Protein AF-A0A516G9C4-F1 (afdb_monomer)

Foldseek 3Di:
DQFWDFDDAPLDDDDPPPDDDPPPDDDDVVSPDGPPPDDRTHRVPDDPQQQFDPCLLVLLVVLLVVQLVVQLVVCVVVVDPPSVVSSVLSNVLSVVLSVVRSVCSRNDSDHDDSVVSNVSSVVSSVVVVVVVVVVVD

Structure (mmCIF, N/CA/C/O backbone):
data_AF-A0A516G9C4-F1
#
_entry.id   AF-A0A516G9C4-F1
#
loop_
_atom_site.group_PDB
_atom_site.id
_atom_site.type_symbol
_atom_site.label_atom_id
_atom_site.label_alt_id
_atom_site.label_comp_id
_atom_site.label_asym_id
_atom_site.label_entity_id
_atom_site.label_seq_id
_atom_site.pdbx_PDB_ins_code
_atom_site.Cartn_x
_atom_site.Cartn_y
_atom_site.Cartn_z
_atom_site.occupancy
_atom_site.B_iso_or_equiv
_atom_site.auth_seq_id
_atom_site.auth_comp_id
_atom_site.auth_asym_id
_atom_site.auth_atom_id
_atom_site.pdbx_PDB_model_num
ATOM 1 N N . MET A 1 1 ? -22.163 15.384 9.141 1.00 47.38 1 MET A N 1
ATOM 2 C CA . MET A 1 1 ? -21.281 14.748 10.141 1.00 47.38 1 MET A CA 1
ATOM 3 C C . MET A 1 1 ? -22.045 13.525 10.606 1.00 47.38 1 MET A C 1
ATOM 5 O O . MET A 1 1 ? -23.221 13.688 10.876 1.00 47.38 1 MET A O 1
ATOM 9 N N . ALA A 1 2 ? -21.482 12.320 10.508 1.00 56.44 2 ALA A N 1
ATOM 10 C CA . ALA A 1 2 ? -22.199 11.125 10.954 1.00 56.44 2 ALA A CA 1
ATOM 11 C C . ALA A 1 2 ? -22.230 11.135 12.483 1.00 56.44 2 ALA A C 1
ATOM 13 O O . ALA A 1 2 ? -21.170 11.292 13.097 1.00 56.44 2 ALA A O 1
ATOM 14 N N . ASP A 1 3 ? -23.418 11.015 13.064 1.00 66.19 3 ASP A N 1
ATOM 15 C CA . ASP A 1 3 ? -23.561 10.932 14.511 1.00 66.19 3 ASP A CA 1
ATOM 16 C C . ASP A 1 3 ? -22.989 9.588 15.000 1.00 66.19 3 ASP A C 1
ATOM 18 O O . ASP A 1 3 ? -23.098 8.576 14.296 1.00 66.19 3 ASP A O 1
ATOM 22 N N . PRO A 1 4 ? -22.291 9.566 16.148 1.00 65.62 4 PRO A N 1
ATOM 23 C CA . PRO A 1 4 ? -21.748 8.335 16.709 1.00 65.62 4 PRO A CA 1
ATOM 24 C 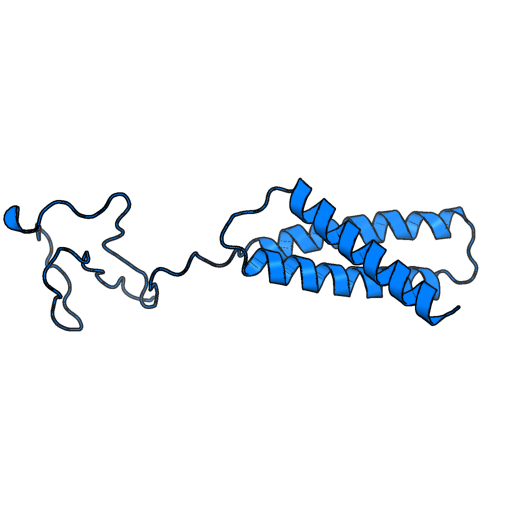C . PRO A 1 4 ? -22.887 7.384 17.105 1.00 65.62 4 PRO A C 1
ATOM 26 O O . PRO A 1 4 ? -23.811 7.770 17.816 1.00 65.62 4 PRO A O 1
ATOM 29 N N . GLU A 1 5 ? -22.800 6.135 16.658 1.00 73.06 5 GLU A N 1
ATOM 30 C CA . GLU A 1 5 ? -23.747 5.063 16.955 1.00 73.06 5 GLU A CA 1
ATOM 31 C C . GLU A 1 5 ? -23.267 4.267 18.174 1.00 73.06 5 GLU A C 1
ATOM 33 O O . GLU A 1 5 ? -22.084 3.913 18.284 1.00 73.06 5 GLU A O 1
ATOM 38 N N . TYR A 1 6 ? -24.186 4.002 19.102 1.00 76.00 6 TYR A N 1
ATOM 39 C CA . TYR A 1 6 ? -23.899 3.238 20.308 1.00 76.00 6 TYR A CA 1
ATOM 40 C C . TYR A 1 6 ? -23.762 1.742 19.987 1.00 76.00 6 TYR A C 1
ATOM 42 O O . TYR A 1 6 ? -24.678 1.126 19.448 1.00 76.00 6 TYR A O 1
ATOM 50 N N . ASN A 1 7 ? -22.620 1.150 20.338 1.00 70.88 7 ASN A N 1
ATOM 51 C CA . ASN A 1 7 ? -22.308 -0.258 20.101 1.00 70.88 7 ASN A CA 1
ATOM 52 C C . ASN A 1 7 ? -22.331 -1.048 21.421 1.00 70.88 7 ASN A C 1
ATOM 54 O O . ASN A 1 7 ? -21.386 -0.986 22.220 1.00 70.88 7 ASN A O 1
ATOM 58 N N . SER A 1 8 ? -23.408 -1.803 21.646 1.00 75.31 8 SER A N 1
ATOM 59 C CA . SER A 1 8 ? -23.575 -2.630 22.845 1.00 75.31 8 SER A CA 1
ATOM 60 C C . SER A 1 8 ? -22.638 -3.842 22.866 1.00 75.31 8 SER A C 1
ATOM 62 O O . SER A 1 8 ? -22.586 -4.585 21.883 1.00 75.31 8 SER A O 1
ATOM 64 N N . PRO A 1 9 ? -21.948 -4.108 23.992 1.00 75.38 9 PRO A N 1
ATOM 65 C CA . PRO A 1 9 ? -21.191 -5.338 24.196 1.00 75.38 9 PRO A CA 1
ATOM 66 C C . PRO A 1 9 ? -22.035 -6.602 23.969 1.00 75.38 9 PRO A C 1
ATOM 68 O O . PRO A 1 9 ? -23.217 -6.602 24.309 1.00 75.38 9 PRO A O 1
ATOM 71 N N . PRO A 1 10 ? -21.438 -7.724 23.519 1.00 72.25 10 PRO A N 1
ATOM 72 C CA . PRO A 1 10 ? -22.166 -8.980 23.304 1.00 72.25 10 PRO A CA 1
ATOM 73 C C . PRO A 1 10 ? -22.782 -9.550 24.589 1.00 72.25 10 PRO A C 1
ATOM 75 O O . PRO A 1 10 ? -23.726 -10.329 24.539 1.00 72.25 10 PRO A O 1
ATOM 78 N N . ASN A 1 11 ? -22.216 -9.175 25.739 1.00 73.25 11 ASN A N 1
ATOM 79 C CA . ASN A 1 11 ? -22.626 -9.633 27.065 1.00 73.25 11 ASN A CA 1
ATOM 80 C C . ASN A 1 11 ? -23.801 -8.813 27.627 1.00 73.25 11 ASN A C 1
ATOM 82 O O . ASN A 1 11 ? -24.313 -9.131 28.697 1.00 73.25 11 ASN A O 1
ATOM 86 N N . TRP A 1 12 ? -24.173 -7.719 26.958 1.00 82.56 12 TRP A N 1
ATOM 87 C CA . TRP A 1 12 ? -25.182 -6.766 27.410 1.00 82.56 12 TRP A CA 1
ATOM 88 C C . TR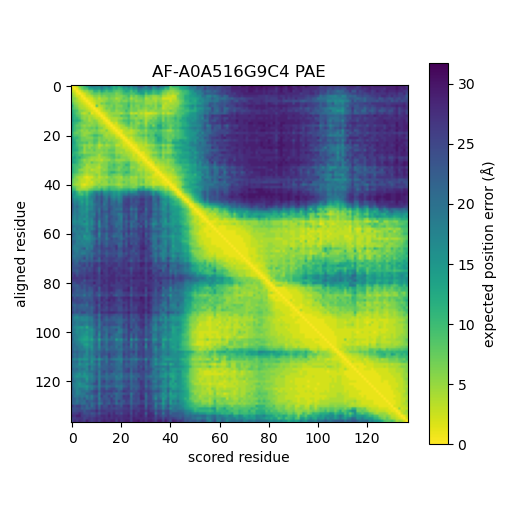P A 1 12 ? -26.468 -6.937 26.593 1.00 82.56 12 TRP A C 1
ATOM 90 O O . TRP A 1 12 ? -26.424 -7.429 25.463 1.00 82.56 12 TRP A O 1
ATOM 100 N N . PRO A 1 13 ? -27.632 -6.546 27.135 1.00 76.44 13 PRO A N 1
ATOM 101 C CA . PRO A 1 13 ? -28.874 -6.575 26.373 1.00 76.44 13 PRO A CA 1
ATOM 102 C C . PRO A 1 13 ? -28.786 -5.674 25.130 1.00 76.44 13 PRO A C 1
ATOM 104 O O . PRO A 1 13 ? -28.266 -4.558 25.189 1.00 76.44 13 PRO A O 1
ATOM 107 N N . VAL A 1 14 ? -29.312 -6.163 24.002 1.00 69.56 14 VAL A N 1
ATOM 108 C CA . VAL A 1 14 ? -29.367 -5.409 22.741 1.00 69.56 14 VAL A CA 1
ATOM 109 C C . VAL A 1 14 ? -30.4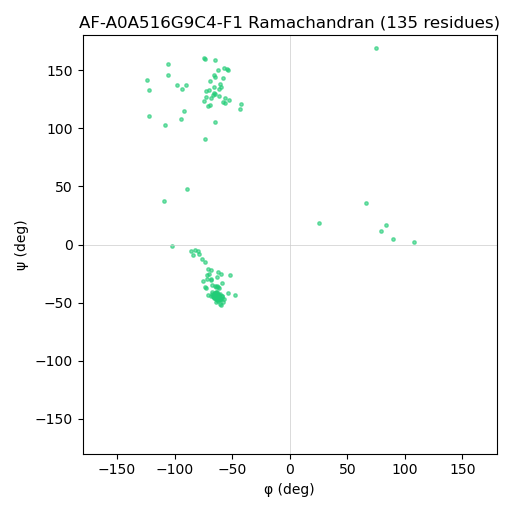09 -4.292 22.882 1.00 69.56 14 VAL A C 1
ATOM 111 O O . VAL A 1 14 ? -31.577 -4.593 23.143 1.00 69.56 14 VAL A O 1
ATOM 114 N N . PRO A 1 15 ? -30.020 -3.014 22.750 1.00 71.88 15 PRO A N 1
ATOM 115 C CA . PRO A 1 15 ? -30.945 -1.903 22.852 1.00 71.88 15 PRO A CA 1
ATOM 116 C C . PRO A 1 15 ? -31.821 -1.816 21.589 1.00 71.88 15 PRO A C 1
ATOM 118 O O . PRO A 1 15 ? -31.456 -2.356 20.542 1.00 71.88 15 PRO A O 1
ATOM 121 N N . PRO A 1 16 ? -32.981 -1.142 21.663 1.00 73.88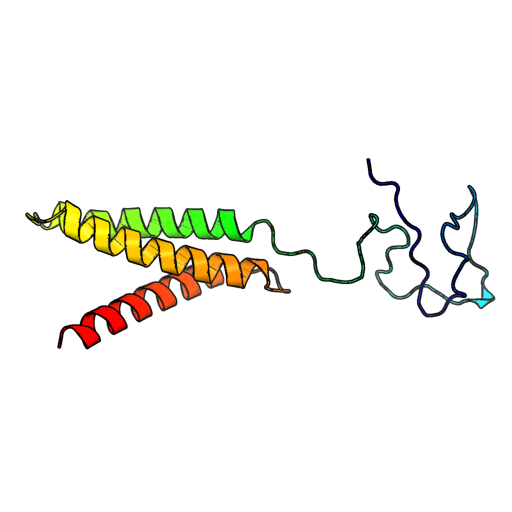 16 PRO A N 1
ATOM 122 C CA . PRO A 1 16 ? -33.810 -0.874 20.491 1.00 73.88 16 PRO A CA 1
ATOM 123 C C . PRO A 1 16 ? -33.042 -0.113 19.398 1.00 73.88 16 PRO A C 1
ATOM 125 O O . PRO A 1 16 ? -32.138 0.669 19.698 1.00 73.88 16 PRO A O 1
ATOM 128 N N . GLU A 1 17 ? -33.433 -0.304 18.136 1.00 68.94 17 GLU A N 1
ATOM 129 C CA . GLU A 1 17 ? -32.841 0.405 16.995 1.00 68.94 17 GLU A CA 1
ATOM 130 C C . GLU A 1 17 ? -32.951 1.930 17.185 1.00 68.94 17 GLU A C 1
ATOM 132 O O . GLU A 1 17 ? -34.032 2.456 17.456 1.00 68.94 17 GLU A O 1
ATOM 137 N N . GLY A 1 18 ? -31.821 2.640 17.086 1.00 68.19 18 GLY A N 1
ATOM 138 C CA . GLY A 1 18 ? -31.751 4.093 17.285 1.00 68.19 18 GLY A CA 1
ATOM 139 C C . GLY A 1 18 ? -31.731 4.564 18.746 1.00 68.19 18 GLY A C 1
ATOM 140 O O . GLY A 1 18 ? -31.894 5.758 18.997 1.00 68.19 18 GLY A O 1
ATOM 141 N N . TRP A 1 19 ? -31.548 3.666 19.719 1.00 74.44 19 TRP A N 1
ATOM 142 C CA . TRP A 1 19 ? -31.366 4.062 21.116 1.00 74.44 19 TRP A CA 1
ATOM 143 C C . TRP A 1 19 ? -29.986 4.685 21.353 1.00 74.44 19 TRP A C 1
ATOM 145 O O . TRP A 1 19 ? -28.954 4.111 21.003 1.00 74.44 19 TRP A O 1
ATOM 155 N N . THR A 1 20 ? -29.978 5.827 22.037 1.00 72.12 20 THR A N 1
ATOM 156 C CA . THR A 1 20 ? -28.764 6.521 22.471 1.00 72.12 20 THR A CA 1
ATOM 157 C C . THR A 1 20 ? -28.813 6.665 23.990 1.00 72.12 20 THR A C 1
ATOM 159 O O . THR A 1 20 ? -29.859 7.068 24.515 1.00 72.12 20 THR A O 1
ATOM 162 N N . PRO A 1 21 ? -27.729 6.356 24.726 1.00 73.12 21 PRO A N 1
ATOM 163 C CA . PRO A 1 21 ? -27.728 6.531 26.169 1.00 73.12 21 PRO A CA 1
ATOM 164 C C . PRO A 1 21 ? -27.950 8.012 26.524 1.00 73.12 21 PRO A C 1
ATOM 166 O O . PRO A 1 21 ? -27.310 8.883 25.927 1.00 73.12 21 PRO A O 1
ATOM 169 N N . PRO A 1 22 ? -28.841 8.320 27.484 1.00 74.88 22 PRO A N 1
ATOM 170 C CA . PRO A 1 22 ? -28.998 9.679 27.986 1.00 74.88 22 PRO A CA 1
ATOM 171 C C . PRO A 1 22 ? -27.726 10.153 28.702 1.00 74.88 22 PRO A C 1
ATOM 173 O O . PRO A 1 22 ? -26.915 9.350 29.174 1.00 74.88 22 PRO A O 1
ATOM 176 N N . GLU A 1 23 ? -27.557 11.471 28.811 1.00 73.00 23 GLU A N 1
ATOM 177 C CA . GLU A 1 23 ? -26.445 12.071 29.552 1.00 73.00 23 GLU A CA 1
ATOM 178 C C . GLU A 1 23 ? -26.439 11.564 31.007 1.00 73.00 23 GLU A C 1
ATOM 180 O O . GLU A 1 23 ? -27.433 11.680 31.723 1.00 73.00 23 GLU A O 1
ATOM 185 N N . GLY A 1 24 ? -25.331 10.948 31.433 1.00 71.06 24 GLY A N 1
ATOM 186 C CA . GLY A 1 24 ? -25.190 10.363 32.773 1.00 71.06 24 GLY A CA 1
ATOM 187 C C . GLY A 1 24 ? -25.612 8.893 32.910 1.00 71.06 24 GLY A C 1
ATOM 188 O O . GLY A 1 24 ? -25.579 8.364 34.022 1.00 71.06 24 GLY A O 1
ATOM 189 N N . TRP A 1 25 ? -25.975 8.212 31.818 1.00 79.31 25 TRP A N 1
ATOM 190 C CA . TRP A 1 25 ? -26.259 6.774 31.841 1.00 79.31 25 TRP A CA 1
ATOM 191 C C . TRP A 1 25 ? -25.047 5.948 32.301 1.00 79.31 25 TRP A C 1
ATOM 193 O O . TRP A 1 25 ? -23.924 6.156 31.839 1.00 79.31 25 TRP A O 1
ATOM 203 N N . GLN A 1 26 ? -25.287 4.980 33.187 1.00 74.00 26 GLN A N 1
ATOM 204 C CA . GLN A 1 26 ? -24.297 4.004 33.640 1.00 74.00 26 GLN A CA 1
ATOM 205 C C . GLN A 1 26 ? -24.830 2.589 33.395 1.00 74.00 26 GLN A C 1
ATOM 207 O O . GLN A 1 26 ? -26.026 2.354 33.584 1.00 74.00 26 GLN A O 1
ATOM 212 N N . PRO A 1 27 ? -23.967 1.650 32.979 1.00 71.88 27 PRO A N 1
ATOM 213 C CA . PRO A 1 27 ? -24.365 0.263 32.805 1.00 71.88 27 PRO A CA 1
ATOM 214 C C . PRO A 1 27 ? -24.744 -0.366 34.143 1.00 71.88 27 PRO A C 1
ATOM 216 O O . PRO A 1 27 ? -24.127 -0.076 35.171 1.00 71.88 27 PRO A O 1
ATOM 219 N N . ASP A 1 28 ? -25.744 -1.245 34.123 1.00 75.31 28 ASP A N 1
ATOM 220 C CA . ASP A 1 28 ? -26.115 -2.017 35.304 1.00 75.31 28 ASP A CA 1
ATOM 221 C C . ASP A 1 28 ? -24.918 -2.890 35.732 1.00 75.31 28 ASP A C 1
ATOM 223 O O . ASP A 1 28 ? -24.386 -3.640 34.902 1.00 75.31 28 ASP A O 1
ATOM 227 N N . PRO A 1 29 ? -24.482 -2.835 37.006 1.00 75.88 29 PRO A N 1
ATOM 228 C CA . PRO A 1 29 ? -23.417 -3.694 37.517 1.00 75.88 29 PRO A CA 1
ATOM 229 C C . PRO A 1 29 ? -23.634 -5.193 37.248 1.00 75.88 29 PRO A C 1
ATOM 231 O O . PRO A 1 29 ? -22.659 -5.942 37.156 1.00 75.88 29 PRO A O 1
ATOM 234 N N . ALA A 1 30 ? -24.886 -5.640 37.093 1.00 78.44 30 ALA A N 1
ATOM 235 C CA . ALA A 1 30 ? -25.234 -7.028 36.795 1.00 78.44 30 ALA A CA 1
ATOM 236 C C . ALA A 1 30 ? -24.867 -7.479 35.367 1.00 78.44 30 ALA A C 1
ATOM 238 O O . ALA A 1 30 ? -24.736 -8.680 35.133 1.00 78.44 30 ALA A O 1
ATOM 239 N N . TRP A 1 31 ? -24.681 -6.560 34.412 1.00 78.44 31 TRP A N 1
ATOM 240 C CA . TRP A 1 31 ? -24.341 -6.904 33.018 1.00 78.44 31 TRP A CA 1
ATOM 241 C C . TRP A 1 31 ? -22.863 -7.266 32.821 1.00 78.44 31 TRP A C 1
ATOM 243 O O . TRP A 1 31 ? -22.468 -7.753 31.760 1.00 78.44 31 TRP A O 1
ATOM 253 N N . GLY A 1 32 ? -22.044 -7.062 33.853 1.00 77.31 32 GLY A N 1
ATOM 254 C CA . GLY A 1 32 ? -20.622 -7.368 33.833 1.00 77.31 32 GLY A CA 1
ATOM 255 C C . GLY A 1 32 ? -19.789 -6.360 33.030 1.00 77.31 32 GLY A C 1
ATOM 256 O O . GLY A 1 32 ? -20.319 -5.496 32.324 1.00 77.31 32 GLY A O 1
ATOM 257 N N . PRO A 1 33 ? -18.454 -6.443 33.149 1.00 77.50 33 PRO A N 1
ATOM 258 C CA . PRO A 1 33 ? -17.554 -5.531 32.463 1.00 77.50 33 PRO A CA 1
ATOM 259 C C . PRO A 1 33 ? -17.637 -5.714 30.945 1.00 77.50 33 PRO A C 1
ATOM 261 O O . PRO A 1 33 ? -17.797 -6.827 30.434 1.00 77.50 33 PRO A O 1
ATOM 264 N N . ALA A 1 34 ? -17.483 -4.610 30.216 1.00 77.19 34 ALA A N 1
ATOM 265 C CA . ALA A 1 34 ? -17.266 -4.683 28.781 1.00 77.19 34 ALA A CA 1
ATOM 266 C C . ALA A 1 34 ? -15.943 -5.424 28.483 1.00 77.19 34 ALA A C 1
ATOM 268 O O . ALA A 1 34 ? -15.011 -5.362 29.291 1.00 77.19 34 ALA A O 1
ATOM 269 N N . PRO A 1 35 ? -15.840 -6.122 27.338 1.00 77.69 35 PRO A N 1
ATOM 270 C CA . PRO A 1 35 ? -14.595 -6.754 26.915 1.00 77.69 35 PRO A CA 1
ATOM 271 C C . PRO A 1 35 ? -13.423 -5.765 26.856 1.00 77.69 35 PRO A C 1
ATOM 273 O O . PRO A 1 35 ? -13.605 -4.575 26.587 1.00 77.69 35 PRO A O 1
ATOM 276 N N . GLU A 1 36 ? -12.204 -6.262 27.074 1.00 72.88 36 GLU A N 1
ATOM 277 C CA . GLU A 1 36 ? -10.996 -5.438 26.996 1.00 72.88 36 GLU A CA 1
ATOM 278 C C . GLU A 1 36 ? -10.874 -4.791 25.604 1.00 72.88 36 GLU A C 1
ATOM 280 O O . GLU A 1 36 ? -10.881 -5.478 24.581 1.00 72.88 36 GLU A O 1
ATOM 285 N N . GLY A 1 37 ? -10.795 -3.455 25.566 1.00 73.12 37 GLY A N 1
ATOM 286 C CA . GLY A 1 37 ? -10.712 -2.681 24.323 1.00 73.12 37 GLY A CA 1
ATOM 287 C C . GLY A 1 37 ? -12.050 -2.385 23.630 1.00 73.12 37 GLY A C 1
ATOM 288 O O . GLY A 1 37 ? -12.041 -2.037 22.451 1.00 73.12 37 GLY A O 1
ATOM 289 N N . TRP A 1 38 ? -13.190 -2.520 24.318 1.00 79.81 38 TRP A N 1
ATOM 290 C CA . TRP A 1 38 ? -14.504 -2.217 23.737 1.00 79.81 38 TRP A CA 1
ATOM 291 C C . TRP A 1 38 ? -14.716 -0.715 23.470 1.00 79.81 38 TRP A C 1
ATOM 293 O O . TRP A 1 38 ? -14.617 0.111 24.378 1.00 79.81 38 TRP A O 1
ATOM 303 N N . GLU A 1 39 ? -15.070 -0.361 22.231 1.00 75.31 39 GLU A N 1
ATOM 304 C CA . GLU A 1 39 ? -15.495 0.991 21.848 1.00 75.31 39 GLU A CA 1
ATOM 305 C C . GLU A 1 39 ? -17.032 1.083 21.896 1.00 75.31 39 GLU A C 1
ATOM 307 O O . GLU A 1 39 ? -17.722 0.530 21.040 1.00 75.31 39 GLU A O 1
ATOM 312 N N . PHE A 1 40 ? -17.572 1.802 22.888 1.00 75.12 40 PHE A N 1
ATOM 313 C CA . PHE A 1 40 ? -19.021 2.034 23.037 1.00 75.12 40 PHE A CA 1
ATOM 314 C C . PHE A 1 40 ? -19.620 2.924 21.948 1.00 75.12 40 PHE A C 1
ATOM 316 O O . PHE A 1 40 ? -20.824 2.893 21.722 1.00 75.12 40 PHE A O 1
ATOM 323 N N . TRP A 1 41 ? -18.787 3.724 21.289 1.00 75.06 41 TRP A N 1
ATOM 324 C CA . TRP A 1 41 ? -19.203 4.693 20.287 1.00 75.06 41 TRP A CA 1
ATOM 325 C C . TRP A 1 41 ? -18.479 4.388 18.989 1.00 75.06 41 TRP A C 1
ATOM 327 O O . TRP A 1 41 ? -17.265 4.573 18.888 1.00 75.06 41 TRP A O 1
ATOM 337 N N . THR A 1 42 ? -19.224 3.914 18.000 1.00 66.94 42 THR A N 1
ATOM 338 C CA . THR A 1 42 ? -18.698 3.644 16.662 1.00 66.94 42 THR A CA 1
ATOM 339 C C . THR A 1 42 ? -19.184 4.720 15.701 1.00 66.94 42 THR A C 1
ATOM 341 O O . THR A 1 42 ? -20.281 5.251 15.840 1.00 66.94 42 THR A O 1
ATOM 344 N N . GLN A 1 43 ? -18.373 5.091 14.712 1.00 61.59 43 GLN A N 1
ATOM 345 C CA . GLN A 1 43 ? -18.922 5.836 13.580 1.00 61.59 43 GLN A CA 1
ATOM 346 C C . GLN A 1 43 ? -19.895 4.917 12.839 1.00 61.59 43 GLN A C 1
ATOM 348 O O . GLN A 1 43 ? -19.517 3.785 12.527 1.00 61.59 43 GLN A O 1
ATOM 353 N N . ALA A 1 44 ? -21.109 5.408 12.568 1.00 51.31 44 ALA A N 1
ATOM 354 C CA . ALA A 1 44 ? -22.144 4.679 11.839 1.00 51.31 44 ALA A CA 1
ATOM 355 C C . ALA A 1 44 ? -21.539 3.959 10.614 1.00 51.31 44 ALA A C 1
ATOM 357 O O . ALA A 1 44 ? -20.959 4.597 9.727 1.00 51.31 44 ALA A O 1
ATOM 358 N N . GLY A 1 45 ? -21.600 2.620 10.621 1.00 52.00 45 GLY A N 1
ATOM 359 C CA . GLY A 1 45 ? -20.954 1.731 9.637 1.00 52.00 45 GLY A CA 1
ATOM 360 C C . GLY A 1 45 ? -19.727 0.942 10.132 1.00 52.00 45 GLY A C 1
ATOM 361 O O . GLY A 1 45 ? -19.118 0.203 9.357 1.00 52.00 45 GLY A O 1
ATOM 362 N N . GLY A 1 46 ? -19.350 1.073 11.405 1.00 45.91 46 GLY A N 1
ATOM 363 C CA . GLY A 1 46 ? -18.154 0.471 12.003 1.00 45.91 46 GLY A CA 1
ATOM 364 C C . GLY A 1 46 ? -18.333 -0.927 12.601 1.00 45.91 46 GLY A C 1
ATOM 365 O O . GLY A 1 46 ? -17.870 -1.167 13.712 1.00 45.91 46 GLY A O 1
ATOM 366 N N . ALA A 1 47 ? -18.955 -1.871 11.894 1.00 44.16 47 ALA A N 1
ATOM 367 C CA . ALA A 1 47 ? -18.886 -3.279 12.290 1.00 44.16 47 ALA A CA 1
ATOM 368 C C . ALA A 1 47 ? -17.429 -3.771 12.177 1.00 44.16 47 ALA A C 1
ATOM 370 O O . ALA A 1 47 ? -16.956 -3.904 11.055 1.00 44.16 47 ALA A O 1
ATOM 371 N N . THR A 1 48 ? -16.728 -3.954 13.312 1.00 46.44 48 THR A N 1
ATOM 372 C CA . THR A 1 48 ? -15.537 -4.804 13.640 1.00 46.44 48 THR A CA 1
ATOM 373 C C . THR A 1 48 ? -14.522 -5.230 12.550 1.00 46.44 48 THR A C 1
ATOM 375 O O . THR A 1 48 ? -13.707 -6.135 12.750 1.00 46.44 48 THR A O 1
ATOM 378 N N . GLY A 1 49 ? -14.475 -4.565 11.405 1.00 48.44 49 GLY A N 1
ATOM 379 C CA . GLY A 1 49 ? -13.557 -4.812 10.310 1.00 48.44 49 GLY A CA 1
ATOM 380 C C . GLY A 1 49 ? -12.331 -3.939 10.490 1.00 48.44 49 GLY A C 1
ATOM 381 O O . GLY A 1 49 ? -12.432 -2.715 10.437 1.00 48.44 49 GLY A O 1
ATOM 382 N N . GLY A 1 50 ? -11.171 -4.564 10.719 1.00 58.06 50 GLY A N 1
ATOM 383 C CA . GLY A 1 50 ? -9.891 -3.866 10.839 1.00 58.06 50 GLY A CA 1
ATOM 384 C C . GLY A 1 50 ? -9.765 -2.773 9.777 1.00 58.06 50 GLY A C 1
ATOM 385 O O . GLY A 1 50 ? -9.883 -3.053 8.583 1.00 58.06 50 GLY A O 1
ATOM 386 N N . ARG A 1 51 ? -9.589 -1.525 10.229 1.00 61.94 51 ARG A N 1
ATOM 387 C CA . ARG A 1 51 ? -9.572 -0.348 9.355 1.00 61.94 51 ARG A CA 1
ATOM 388 C C . ARG A 1 51 ? -8.547 -0.581 8.230 1.00 61.94 51 ARG A C 1
ATOM 390 O O . ARG A 1 51 ? -7.391 -0.876 8.547 1.00 61.94 51 ARG A O 1
ATOM 397 N N . PRO A 1 52 ? -8.933 -0.476 6.943 1.00 65.62 52 PRO A N 1
ATOM 398 C CA . PRO A 1 52 ? -8.008 -0.700 5.840 1.00 65.62 52 PRO A CA 1
ATOM 399 C C . PRO A 1 52 ? -6.818 0.252 5.938 1.00 65.62 52 PRO A C 1
ATOM 401 O O . PRO A 1 52 ? -6.951 1.413 6.345 1.00 65.62 52 PRO A O 1
ATOM 404 N N . ASN A 1 53 ? -5.631 -0.238 5.580 1.00 79.00 53 ASN A N 1
ATOM 405 C CA . ASN A 1 53 ? -4.405 0.515 5.785 1.00 79.00 53 ASN A CA 1
ATOM 406 C C . ASN A 1 53 ? -4.290 1.673 4.777 1.00 79.00 53 ASN A C 1
ATOM 408 O O . ASN A 1 53 ? -3.721 1.535 3.692 1.00 79.00 53 ASN A O 1
ATOM 412 N N . ARG A 1 54 ? -4.802 2.848 5.155 1.00 77.00 54 ARG A N 1
ATOM 413 C CA . ARG A 1 54 ? -4.882 4.035 4.285 1.00 77.00 54 ARG A CA 1
ATOM 414 C C . ARG A 1 54 ? -3.519 4.526 3.781 1.00 77.00 54 ARG A C 1
ATOM 416 O O . ARG A 1 54 ? -3.449 5.129 2.716 1.00 77.00 54 ARG A O 1
ATOM 423 N N . ASN A 1 55 ? -2.433 4.246 4.509 1.00 84.25 55 ASN A N 1
ATOM 424 C CA . ASN A 1 55 ? -1.075 4.654 4.125 1.00 84.25 55 ASN A CA 1
ATOM 425 C C . ASN A 1 55 ? -0.395 3.712 3.110 1.00 84.25 55 ASN A C 1
ATOM 427 O O . ASN A 1 55 ? 0.704 4.028 2.647 1.00 84.25 55 ASN A O 1
ATOM 431 N N . ALA A 1 56 ? -1.030 2.589 2.750 1.00 85.19 56 ALA A N 1
ATOM 432 C CA . ALA A 1 56 ? -0.471 1.596 1.834 1.00 85.19 56 ALA A CA 1
ATOM 433 C C . ALA A 1 56 ? -0.112 2.200 0.471 1.00 85.19 56 ALA A C 1
ATOM 435 O O . ALA A 1 56 ? 1.001 2.016 -0.021 1.00 85.19 56 ALA A O 1
ATOM 436 N N . TRP A 1 57 ? -1.023 2.989 -0.097 1.00 84.00 57 TRP A N 1
ATOM 437 C CA . TRP A 1 57 ? -0.839 3.647 -1.388 1.00 84.00 57 TRP A CA 1
ATOM 438 C C . TRP A 1 57 ? 0.357 4.604 -1.381 1.00 84.00 57 TRP A C 1
ATOM 440 O O . TRP A 1 57 ? 1.224 4.508 -2.243 1.00 84.00 57 TRP A O 1
ATOM 450 N N . GLY A 1 58 ? 0.462 5.465 -0.363 1.00 85.75 58 GLY A N 1
ATOM 451 C CA . GLY A 1 58 ? 1.562 6.427 -0.248 1.00 85.75 58 GLY A CA 1
ATOM 452 C C . GLY A 1 58 ? 2.925 5.762 -0.045 1.00 85.75 58 GLY A C 1
ATOM 453 O O . GLY A 1 58 ? 3.885 6.096 -0.734 1.00 85.75 58 GLY A O 1
ATOM 454 N N . ARG A 1 59 ? 3.019 4.773 0.855 1.00 86.38 59 ARG A N 1
ATOM 455 C CA . ARG A 1 59 ? 4.282 4.054 1.114 1.00 86.38 59 ARG A CA 1
ATOM 456 C C . ARG A 1 59 ? 4.762 3.277 -0.106 1.00 86.38 59 ARG A C 1
ATOM 458 O O . ARG A 1 59 ? 5.948 3.304 -0.423 1.00 86.38 59 ARG A O 1
ATOM 465 N N . THR A 1 60 ? 3.838 2.629 -0.809 1.00 85.75 60 THR A N 1
ATOM 466 C CA . THR A 1 60 ? 4.170 1.906 -2.039 1.00 85.75 60 THR A CA 1
ATOM 467 C C . THR A 1 60 ? 4.584 2.877 -3.148 1.00 85.75 60 THR A C 1
ATOM 469 O O . THR A 1 60 ? 5.498 2.562 -3.903 1.00 85.75 60 THR A O 1
ATOM 472 N N . ALA A 1 61 ? 3.995 4.079 -3.215 1.00 86.50 61 ALA A N 1
ATOM 473 C CA . ALA A 1 61 ? 4.314 5.073 -4.246 1.00 86.50 61 ALA A CA 1
ATOM 474 C C . ALA A 1 61 ? 5.740 5.608 -4.085 1.00 86.50 61 ALA A C 1
ATOM 476 O O . ALA A 1 61 ? 6.465 5.734 -5.067 1.00 86.50 61 ALA A O 1
ATOM 477 N N . VAL A 1 62 ? 6.165 5.848 -2.839 1.00 89.12 62 VAL A N 1
ATOM 478 C CA . VAL A 1 62 ? 7.547 6.237 -2.523 1.00 89.12 62 VAL A CA 1
ATOM 479 C C . VAL A 1 62 ? 8.533 5.167 -2.995 1.00 89.12 62 VAL A C 1
ATOM 481 O O . VAL A 1 62 ? 9.521 5.490 -3.648 1.00 89.12 62 VAL A O 1
ATOM 484 N N . ILE A 1 63 ? 8.255 3.890 -2.717 1.00 87.44 63 ILE A N 1
ATOM 485 C CA . ILE A 1 63 ? 9.133 2.786 -3.131 1.00 87.44 63 ILE A CA 1
ATOM 486 C C . ILE A 1 63 ? 9.166 2.659 -4.652 1.00 87.44 63 ILE A C 1
ATOM 488 O O . ILE A 1 63 ? 10.250 2.573 -5.218 1.00 87.44 63 ILE A O 1
ATOM 492 N N . ALA A 1 64 ? 8.010 2.718 -5.315 1.00 85.00 64 ALA A N 1
ATOM 493 C CA . ALA A 1 64 ? 7.933 2.657 -6.770 1.00 85.00 64 ALA A CA 1
ATOM 494 C C . ALA A 1 64 ? 8.727 3.794 -7.432 1.00 85.00 64 ALA A C 1
ATOM 496 O O . ALA A 1 64 ? 9.501 3.539 -8.353 1.00 85.00 64 ALA A O 1
ATOM 497 N N . ALA A 1 65 ? 8.606 5.025 -6.924 1.00 85.31 65 ALA A N 1
ATOM 498 C CA . ALA A 1 65 ? 9.360 6.173 -7.423 1.00 85.31 65 ALA A CA 1
ATOM 499 C C . ALA A 1 65 ? 10.8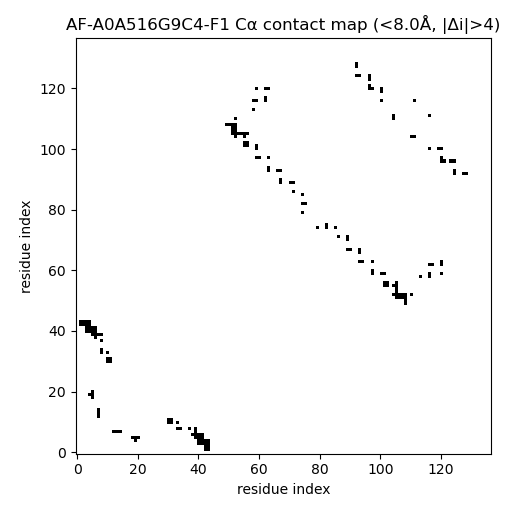77 5.988 -7.252 1.00 85.31 65 ALA A C 1
ATOM 501 O O . ALA A 1 65 ? 11.632 6.211 -8.197 1.00 85.31 65 ALA A O 1
ATOM 502 N N . ILE A 1 66 ? 11.321 5.522 -6.079 1.00 86.62 66 ILE A N 1
ATOM 503 C CA . ILE A 1 66 ? 12.739 5.240 -5.813 1.00 86.62 66 ILE A CA 1
ATOM 504 C C . ILE A 1 66 ? 13.251 4.122 -6.728 1.00 86.62 66 ILE A C 1
ATOM 506 O O . ILE A 1 66 ? 14.325 4.252 -7.306 1.00 86.62 66 ILE A O 1
ATOM 510 N N . SER A 1 67 ? 12.495 3.037 -6.902 1.00 82.56 67 SER A N 1
ATOM 511 C CA . SER A 1 67 ? 12.897 1.927 -7.771 1.00 82.56 67 SER A CA 1
ATOM 512 C C . SER A 1 67 ? 13.014 2.345 -9.234 1.00 82.56 67 SER A C 1
ATOM 514 O O . SER A 1 67 ? 14.001 1.992 -9.873 1.00 82.56 67 SER A O 1
ATOM 516 N N . VAL A 1 68 ? 12.060 3.123 -9.756 1.00 81.31 68 VAL A N 1
ATOM 517 C CA . VAL A 1 68 ? 12.142 3.662 -11.123 1.00 81.31 68 VAL A CA 1
ATOM 518 C C . VAL A 1 68 ? 13.351 4.585 -11.261 1.00 81.31 68 VAL A C 1
ATOM 520 O O . VAL A 1 68 ? 14.105 4.438 -12.217 1.00 81.31 68 VAL A O 1
ATOM 523 N N . ALA A 1 69 ? 13.586 5.476 -10.293 1.00 81.94 69 ALA A N 1
ATOM 524 C CA . ALA A 1 69 ? 14.744 6.365 -10.311 1.00 81.94 69 ALA A CA 1
ATOM 525 C C . ALA A 1 69 ? 16.071 5.586 -10.301 1.00 81.94 69 ALA A C 1
ATOM 527 O O . ALA A 1 69 ? 16.943 5.864 -11.118 1.00 81.94 69 ALA A O 1
ATOM 528 N N . ILE A 1 70 ? 16.212 4.575 -9.436 1.00 83.50 70 ILE A N 1
ATOM 529 C CA . ILE A 1 70 ? 17.422 3.742 -9.349 1.00 83.50 70 ILE A CA 1
ATOM 530 C C . ILE A 1 70 ? 17.647 2.954 -10.645 1.00 83.50 70 ILE A C 1
ATOM 532 O O . ILE A 1 70 ? 18.758 2.939 -11.171 1.00 83.50 70 ILE A O 1
ATOM 536 N N . LEU A 1 71 ? 16.607 2.309 -11.175 1.00 79.44 71 LEU A N 1
ATOM 537 C CA . LEU A 1 71 ? 16.730 1.473 -12.372 1.00 79.44 71 LEU A CA 1
ATOM 538 C C . LEU A 1 71 ? 16.940 2.302 -13.645 1.00 79.44 71 LEU A C 1
ATOM 540 O O . LEU A 1 71 ? 17.633 1.843 -14.549 1.00 79.44 71 LEU A O 1
ATOM 544 N N . ALA A 1 72 ? 16.418 3.531 -13.705 1.00 74.12 72 ALA A N 1
ATOM 545 C CA . ALA A 1 72 ? 16.629 4.439 -14.832 1.00 74.12 72 ALA A CA 1
ATOM 546 C C . ALA A 1 72 ? 18.072 4.969 -14.924 1.00 74.12 72 ALA A C 1
ATOM 548 O O . ALA A 1 72 ? 18.527 5.283 -16.023 1.00 74.12 72 ALA A O 1
ATOM 549 N N . ILE A 1 73 ? 18.818 5.024 -13.812 1.00 78.25 73 ILE A N 1
ATOM 550 C CA . ILE A 1 73 ? 20.228 5.462 -13.807 1.00 78.25 73 ILE A CA 1
ATOM 551 C C . ILE A 1 73 ? 21.120 4.494 -14.601 1.00 78.25 73 ILE A C 1
ATOM 553 O O . ILE A 1 73 ? 22.049 4.926 -15.280 1.00 78.25 73 ILE A O 1
ATOM 557 N N . PHE A 1 74 ? 20.834 3.192 -14.563 1.00 71.94 74 PHE A N 1
ATOM 558 C CA . PHE A 1 74 ? 21.662 2.161 -15.197 1.00 71.94 74 PHE A CA 1
ATOM 559 C C . PHE A 1 74 ? 21.828 2.329 -16.726 1.00 71.94 74 PHE A C 1
ATOM 561 O O . PHE A 1 74 ? 22.965 2.376 -17.197 1.00 71.94 74 PHE A O 1
ATOM 568 N N . PRO A 1 75 ? 20.750 2.472 -17.523 1.00 70.69 75 PRO A N 1
ATOM 569 C CA . PRO A 1 75 ? 20.862 2.694 -18.967 1.00 70.69 75 PRO A CA 1
ATOM 570 C C . PRO A 1 75 ? 21.378 4.094 -19.337 1.00 70.69 75 PRO A C 1
ATOM 572 O O . PRO A 1 75 ? 22.011 4.237 -20.381 1.00 70.69 75 PRO A O 1
ATOM 575 N N . LEU A 1 76 ? 21.167 5.105 -18.481 1.00 70.00 76 LEU A N 1
ATOM 576 C CA . LEU A 1 76 ? 21.725 6.455 -18.656 1.00 70.00 76 LEU A CA 1
ATOM 577 C C . LEU A 1 76 ? 23.258 6.452 -18.582 1.00 70.00 76 LEU A C 1
ATOM 579 O O . LEU A 1 76 ? 23.915 7.103 -19.388 1.00 70.00 76 LEU A O 1
ATOM 583 N N . VAL A 1 77 ? 23.830 5.700 -17.638 1.00 74.44 77 VAL A N 1
ATOM 584 C CA . VAL A 1 77 ? 25.289 5.544 -17.501 1.00 74.44 77 VAL A CA 1
ATOM 585 C C . VAL A 1 77 ? 25.856 4.608 -18.575 1.00 74.44 77 VAL A C 1
ATOM 587 O O . VAL A 1 77 ? 26.984 4.797 -19.021 1.00 74.44 77 VAL A O 1
ATOM 590 N N . GLY A 1 78 ? 25.076 3.615 -19.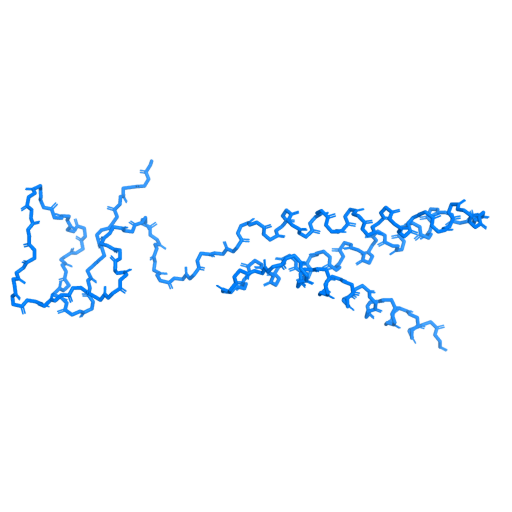011 1.00 73.56 78 GLY A N 1
ATOM 591 C CA . GLY A 1 78 ? 25.475 2.638 -20.028 1.00 73.56 78 GLY A CA 1
ATOM 592 C C . GLY A 1 78 ? 25.387 3.114 -21.482 1.00 73.56 78 GLY A C 1
ATOM 593 O O . GLY A 1 78 ? 25.798 2.367 -22.363 1.00 73.56 78 GLY A O 1
ATOM 594 N N . GLY A 1 79 ? 24.857 4.316 -21.746 1.00 73.12 79 GLY A N 1
ATOM 595 C CA . GLY A 1 79 ? 24.737 4.863 -23.102 1.00 73.12 79 GLY A CA 1
ATOM 596 C C . GLY A 1 79 ? 23.761 4.092 -23.995 1.00 73.12 79 GLY A C 1
ATOM 597 O O . GLY A 1 79 ? 24.030 3.917 -25.176 1.00 73.12 79 GLY A O 1
ATOM 598 N N . ALA A 1 80 ? 22.661 3.580 -23.436 1.00 75.94 80 ALA A N 1
ATOM 599 C CA . ALA A 1 80 ? 21.688 2.821 -24.218 1.00 75.94 80 ALA A CA 1
ATOM 600 C C . ALA A 1 80 ? 20.987 3.716 -25.257 1.00 75.94 80 ALA A C 1
ATOM 602 O O . ALA A 1 80 ? 20.413 4.738 -24.896 1.00 75.94 80 ALA A O 1
ATOM 603 N N . ASP A 1 81 ? 20.951 3.305 -26.525 1.00 80.81 81 ASP A N 1
ATOM 604 C CA . ASP A 1 81 ? 20.290 4.074 -27.595 1.00 80.81 81 ASP A CA 1
ATOM 605 C C . ASP A 1 81 ? 18.750 4.006 -27.521 1.00 80.81 81 ASP A C 1
ATOM 607 O O . ASP A 1 81 ? 18.039 4.808 -28.125 1.00 80.81 81 ASP A O 1
ATOM 611 N N . ASN A 1 82 ? 18.208 3.065 -26.741 1.00 78.94 82 ASN A N 1
ATOM 612 C CA . ASN A 1 82 ? 16.778 2.797 -26.585 1.00 78.94 82 ASN A CA 1
ATOM 613 C C . ASN A 1 82 ? 16.233 3.205 -25.203 1.00 78.94 82 ASN A C 1
ATOM 615 O O . ASN A 1 82 ? 15.362 2.532 -24.646 1.00 78.94 82 ASN A O 1
ATOM 619 N N . LEU A 1 83 ? 16.715 4.327 -24.648 1.00 74.94 83 LEU A N 1
ATOM 620 C CA . LEU A 1 83 ? 16.321 4.820 -23.316 1.00 74.94 83 LEU A CA 1
ATOM 621 C C . LEU A 1 83 ? 14.804 4.814 -23.094 1.00 74.94 83 LEU A C 1
ATOM 623 O O . LEU A 1 83 ? 14.348 4.390 -22.039 1.00 74.94 83 LEU A O 1
ATOM 627 N N . ALA A 1 84 ? 14.016 5.245 -24.081 1.00 78.56 84 ALA A N 1
ATOM 628 C CA . ALA A 1 84 ? 12.561 5.307 -23.958 1.00 78.56 84 ALA A CA 1
ATOM 629 C C . ALA A 1 84 ? 11.914 3.923 -23.761 1.00 78.56 84 ALA A C 1
ATOM 631 O O . ALA A 1 84 ? 11.021 3.772 -22.928 1.00 78.56 84 ALA A O 1
ATOM 632 N N . GLU A 1 85 ? 12.386 2.906 -24.483 1.00 79.38 85 GLU A N 1
ATOM 633 C CA . GLU A 1 85 ? 11.883 1.533 -24.382 1.00 79.38 85 GLU A CA 1
ATOM 634 C C . GLU A 1 85 ? 12.304 0.887 -23.056 1.00 79.38 85 GLU A C 1
ATOM 636 O O . GLU A 1 85 ? 11.483 0.290 -22.353 1.00 79.38 85 GLU A O 1
ATOM 641 N N . VAL A 1 86 ? 13.568 1.077 -22.665 1.00 75.56 86 VAL A N 1
ATOM 642 C CA . VAL A 1 86 ? 14.115 0.547 -21.409 1.00 75.56 86 VAL A CA 1
ATOM 643 C C . VAL A 1 86 ? 13.408 1.173 -20.205 1.00 75.56 86 VAL A C 1
ATOM 645 O O . VAL A 1 86 ? 12.921 0.456 -19.327 1.00 75.56 86 VAL A O 1
ATOM 648 N N . ILE A 1 87 ? 13.283 2.502 -20.178 1.00 75.19 87 ILE A N 1
ATOM 649 C CA . ILE A 1 87 ? 12.585 3.233 -19.112 1.00 75.19 87 ILE A CA 1
ATOM 650 C C . ILE A 1 87 ? 11.098 2.857 -19.092 1.00 75.19 87 ILE A C 1
ATOM 652 O O . ILE A 1 87 ? 10.545 2.628 -18.016 1.00 75.19 87 ILE A O 1
ATOM 656 N N . GLY A 1 88 ? 10.458 2.730 -20.259 1.00 78.12 88 GLY A N 1
ATOM 657 C CA . GLY A 1 88 ? 9.060 2.314 -20.379 1.00 78.12 88 GLY A CA 1
ATOM 658 C C . GLY A 1 88 ? 8.799 0.914 -19.816 1.00 78.12 88 GLY A C 1
ATOM 659 O O . GLY A 1 88 ? 7.835 0.717 -19.075 1.00 78.12 88 GLY A O 1
ATOM 660 N N . SER A 1 89 ? 9.690 -0.044 -20.083 1.00 78.75 89 SER A N 1
ATOM 661 C CA . SER A 1 89 ? 9.613 -1.406 -19.536 1.00 78.75 89 SER A CA 1
ATOM 662 C C . SER A 1 89 ? 9.716 -1.421 -18.006 1.00 78.75 89 SER A C 1
ATOM 664 O O . SER A 1 89 ? 8.917 -2.078 -17.325 1.00 78.75 89 SER A O 1
ATOM 666 N N . PHE A 1 90 ? 10.643 -0.639 -17.442 1.00 79.19 90 PHE A N 1
ATOM 667 C CA . PHE A 1 90 ? 10.767 -0.496 -15.991 1.00 79.19 90 PHE A CA 1
ATOM 668 C C . PHE A 1 90 ? 9.552 0.188 -15.369 1.00 79.19 90 PHE A C 1
ATOM 670 O O . PHE A 1 90 ? 9.034 -0.302 -14.366 1.00 79.19 90 PHE A O 1
ATOM 677 N N . ALA A 1 91 ? 9.060 1.269 -15.974 1.00 80.94 91 ALA A N 1
ATOM 678 C CA . ALA A 1 91 ? 7.883 1.986 -15.498 1.00 80.94 91 ALA A CA 1
ATOM 679 C C . ALA A 1 91 ? 6.624 1.103 -15.530 1.00 80.94 91 ALA A C 1
ATOM 681 O O . ALA A 1 91 ? 5.873 1.069 -14.554 1.00 80.94 91 ALA A O 1
ATOM 682 N N . GLY A 1 92 ? 6.424 0.329 -16.602 1.00 81.44 92 GLY A N 1
ATOM 683 C CA . GLY A 1 92 ? 5.297 -0.595 -16.730 1.00 81.44 92 GLY A CA 1
ATOM 684 C C . GLY A 1 92 ? 5.319 -1.699 -15.670 1.00 81.44 92 GLY A C 1
ATOM 685 O O . GLY A 1 92 ? 4.324 -1.920 -14.977 1.00 81.44 92 GLY A O 1
ATOM 686 N N . ARG A 1 93 ? 6.471 -2.354 -15.471 1.00 83.00 93 ARG A N 1
ATOM 687 C CA . ARG A 1 93 ? 6.633 -3.393 -14.435 1.00 83.00 93 ARG A CA 1
ATOM 688 C C . ARG A 1 93 ? 6.491 -2.821 -13.023 1.00 83.00 93 ARG A C 1
ATOM 690 O O . ARG A 1 93 ? 5.819 -3.426 -12.187 1.00 83.00 93 ARG A O 1
ATOM 697 N N . ALA A 1 94 ? 7.063 -1.644 -12.773 1.00 84.00 94 ALA A N 1
ATOM 698 C CA . ALA A 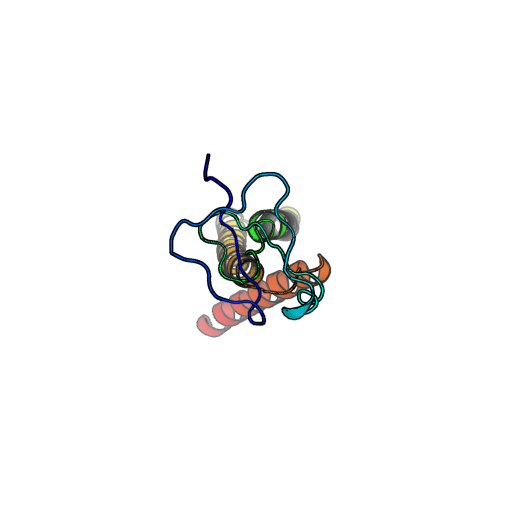1 94 ? 6.958 -0.952 -11.494 1.00 84.00 94 ALA A CA 1
ATOM 699 C C . ALA A 1 94 ? 5.512 -0.549 -11.173 1.00 84.00 94 ALA A C 1
ATOM 701 O O . ALA A 1 94 ? 5.107 -0.652 -10.017 1.00 84.00 94 ALA A O 1
ATOM 702 N N . LEU A 1 95 ? 4.715 -0.154 -12.172 1.00 87.31 95 LEU A N 1
ATOM 703 C CA . LEU A 1 95 ? 3.301 0.173 -11.987 1.00 87.31 95 LEU A CA 1
ATOM 704 C C . LEU A 1 95 ? 2.490 -1.054 -11.554 1.00 87.31 95 LEU A C 1
ATOM 706 O O . LEU A 1 95 ? 1.707 -0.978 -10.608 1.00 87.31 95 LEU A O 1
ATOM 710 N N . VAL A 1 96 ? 2.703 -2.203 -12.197 1.00 88.62 96 VAL A N 1
ATOM 711 C CA . VAL A 1 96 ? 2.009 -3.448 -11.831 1.00 88.62 96 VAL A CA 1
ATOM 712 C C . VAL A 1 96 ? 2.442 -3.919 -10.439 1.00 88.62 96 VAL A C 1
ATOM 714 O O . VAL A 1 96 ? 1.593 -4.239 -9.605 1.00 88.62 96 VAL A O 1
ATOM 717 N N . ALA A 1 97 ? 3.744 -3.888 -10.140 1.00 87.50 97 ALA A N 1
ATOM 718 C CA . ALA A 1 97 ? 4.259 -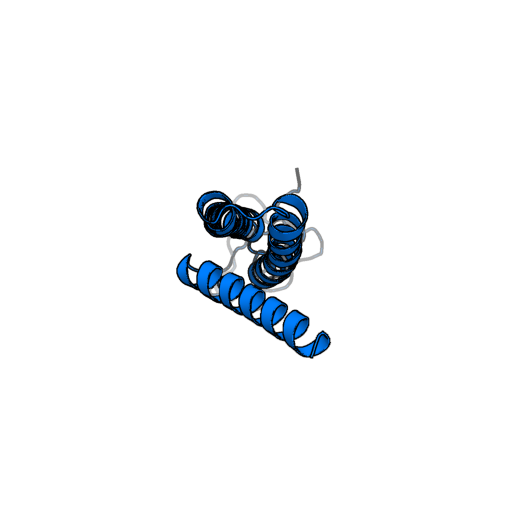4.216 -8.811 1.00 87.50 97 ALA A CA 1
ATOM 719 C C . ALA A 1 97 ? 3.734 -3.263 -7.724 1.00 87.50 97 ALA A C 1
ATOM 721 O O . ALA A 1 97 ? 3.406 -3.705 -6.617 1.00 87.50 97 ALA A O 1
ATOM 722 N N . PHE A 1 98 ? 3.595 -1.974 -8.050 1.00 89.44 98 PHE A N 1
ATOM 723 C CA . PHE A 1 98 ? 2.990 -0.962 -7.189 1.00 89.44 98 PHE A CA 1
ATOM 724 C C . PHE A 1 98 ? 1.537 -1.313 -6.879 1.00 89.44 98 PHE A C 1
ATOM 726 O O . PHE A 1 98 ? 1.174 -1.380 -5.707 1.00 89.44 98 PHE A O 1
ATOM 733 N N . LEU A 1 99 ? 0.720 -1.598 -7.895 1.00 90.81 99 LEU A N 1
ATOM 734 C CA . LEU A 1 99 ? -0.692 -1.924 -7.699 1.00 90.81 99 LEU A CA 1
ATOM 735 C C . LEU A 1 99 ? -0.864 -3.185 -6.847 1.00 90.81 99 LEU A C 1
ATOM 737 O O . LEU A 1 99 ? -1.620 -3.164 -5.877 1.00 90.81 99 LEU A O 1
ATOM 741 N N . ILE A 1 100 ? -0.120 -4.252 -7.145 1.00 91.19 100 ILE A N 1
ATOM 742 C CA . ILE A 1 100 ? -0.209 -5.513 -6.394 1.00 91.19 100 ILE A CA 1
ATOM 743 C C . ILE A 1 100 ? 0.198 -5.300 -4.929 1.00 91.19 100 ILE A C 1
ATOM 745 O O . ILE A 1 100 ? -0.519 -5.715 -4.015 1.00 91.19 100 ILE A O 1
ATOM 749 N N . THR A 1 101 ? 1.317 -4.612 -4.689 1.00 92.56 101 THR A N 1
ATOM 750 C CA . THR A 1 101 ? 1.817 -4.364 -3.328 1.00 92.56 101 THR A CA 1
ATOM 751 C C . THR A 1 101 ? 0.883 -3.436 -2.547 1.00 92.56 101 THR A C 1
ATOM 753 O O . THR A 1 101 ? 0.577 -3.713 -1.387 1.00 92.56 101 THR A O 1
ATOM 756 N N . ALA A 1 102 ? 0.381 -2.369 -3.177 1.00 86.81 102 ALA A N 1
ATOM 757 C CA . ALA A 1 102 ? -0.513 -1.400 -2.548 1.00 86.81 102 ALA A CA 1
ATOM 758 C C . ALA A 1 102 ? -1.870 -2.021 -2.195 1.00 86.81 102 ALA A C 1
ATOM 760 O O . ALA A 1 102 ? -2.345 -1.832 -1.075 1.00 86.81 102 ALA A O 1
ATOM 761 N N . VAL A 1 103 ? -2.463 -2.805 -3.101 1.00 91.19 103 VAL A N 1
ATOM 762 C CA . VAL A 1 103 ? -3.733 -3.510 -2.861 1.00 91.19 103 VAL A CA 1
ATOM 763 C C . VAL A 1 103 ? -3.570 -4.536 -1.743 1.00 91.19 103 VAL A C 1
ATOM 765 O O . VAL A 1 103 ? -4.371 -4.573 -0.808 1.00 91.19 103 VAL A O 1
ATOM 768 N N . TRP A 1 104 ? -2.500 -5.331 -1.773 1.00 90.12 104 TRP A N 1
ATOM 769 C CA . TRP A 1 104 ? -2.267 -6.324 -0.729 1.00 90.12 104 TRP A CA 1
ATOM 770 C C . TRP A 1 104 ? -2.016 -5.681 0.644 1.00 90.12 104 TRP A C 1
ATOM 772 O O . TRP A 1 104 ? -2.563 -6.129 1.657 1.00 90.12 104 TRP A O 1
ATOM 782 N N . ALA A 1 105 ? -1.245 -4.595 0.693 1.00 87.56 105 ALA A N 1
ATOM 783 C CA . ALA A 1 105 ? -1.011 -3.842 1.920 1.00 87.56 105 ALA A CA 1
ATOM 784 C C . ALA A 1 105 ? -2.270 -3.106 2.415 1.00 87.56 105 ALA A C 1
ATOM 786 O O . ALA A 1 105 ? -2.437 -2.963 3.624 1.00 87.56 105 ALA A O 1
ATOM 787 N N . PHE A 1 106 ? -3.165 -2.677 1.520 1.00 84.69 106 PHE A N 1
ATOM 788 C CA . PHE A 1 106 ? -4.429 -2.015 1.862 1.00 84.69 106 PHE A CA 1
ATOM 789 C C . PHE A 1 106 ? -5.391 -2.952 2.605 1.00 84.69 106 PHE A C 1
ATOM 791 O O . PHE A 1 106 ? -5.957 -2.561 3.626 1.00 84.69 106 PHE A O 1
ATOM 798 N N . PHE A 1 107 ? -5.517 -4.199 2.139 1.00 83.62 107 PHE A N 1
ATOM 799 C CA . PHE A 1 107 ? -6.362 -5.225 2.769 1.00 83.62 107 PHE A CA 1
ATOM 800 C C . PHE A 1 107 ? -5.666 -6.001 3.899 1.00 83.62 107 PHE A C 1
ATOM 802 O O . PHE A 1 107 ? -6.287 -6.820 4.581 1.00 83.62 107 PHE A O 1
ATOM 809 N N . SER A 1 108 ? -4.374 -5.763 4.126 1.00 82.31 108 SER A N 1
ATOM 810 C CA . SER A 1 108 ? -3.637 -6.424 5.199 1.00 82.31 108 SER A CA 1
ATOM 811 C C . SER A 1 108 ? -4.109 -5.943 6.571 1.00 82.31 108 SER A C 1
ATOM 813 O O . SER A 1 108 ? -3.958 -4.778 6.921 1.00 82.31 108 SER A O 1
ATOM 815 N N . ARG A 1 109 ? -4.599 -6.880 7.394 1.00 74.50 109 ARG A N 1
ATOM 816 C CA . ARG A 1 109 ? -5.037 -6.607 8.778 1.00 74.50 109 ARG A CA 1
ATOM 817 C C . ARG A 1 109 ? -3.911 -6.131 9.702 1.00 74.50 109 ARG A C 1
ATOM 819 O O . ARG A 1 109 ? -4.177 -5.447 10.681 1.00 74.50 109 ARG A O 1
ATOM 826 N N . LYS A 1 110 ? -2.660 -6.523 9.427 1.00 80.69 110 LYS A N 1
ATOM 827 C CA . LYS A 1 110 ? -1.486 -6.092 10.202 1.00 80.69 110 LYS A CA 1
ATOM 828 C C . LYS A 1 110 ? -0.781 -4.933 9.496 1.00 80.69 110 LYS A C 1
ATOM 830 O O . LYS A 1 110 ? -0.561 -5.038 8.289 1.00 80.69 110 LYS A O 1
ATOM 835 N N . PRO A 1 111 ? -0.352 -3.885 10.222 1.00 80.31 111 PRO A N 1
ATOM 836 C CA . PRO A 1 111 ? 0.447 -2.817 9.643 1.00 80.31 111 PRO A CA 1
ATOM 837 C C . PRO A 1 111 ? 1.809 -3.361 9.209 1.00 80.31 111 PRO A C 1
ATOM 839 O O . PRO A 1 111 ? 2.465 -4.120 9.922 1.00 80.31 111 PRO A O 1
ATOM 842 N N . TRP A 1 112 ? 2.238 -2.978 8.013 1.00 83.12 112 TRP A N 1
ATOM 843 C CA . TRP A 1 112 ? 3.533 -3.382 7.480 1.00 83.12 112 TRP A CA 1
ATOM 844 C C . TRP A 1 112 ? 4.617 -2.377 7.866 1.00 83.12 112 TRP A C 1
ATOM 846 O O . TRP A 1 112 ? 4.425 -1.162 7.748 1.00 83.12 112 TRP A O 1
ATOM 856 N N . GLY A 1 113 ? 5.779 -2.893 8.269 1.00 88.50 113 GLY A N 1
ATOM 857 C CA . GLY A 1 113 ? 7.017 -2.118 8.326 1.00 88.50 113 GLY A CA 1
ATOM 858 C C . GLY A 1 113 ? 7.600 -1.881 6.928 1.00 88.50 113 GLY A C 1
ATOM 859 O O . GLY A 1 113 ? 7.294 -2.617 5.987 1.00 88.50 113 GLY A O 1
ATOM 860 N N . TRP A 1 114 ? 8.472 -0.877 6.796 1.00 86.25 114 TRP A N 1
ATOM 861 C CA . TRP A 1 114 ? 9.103 -0.486 5.526 1.00 86.25 114 TRP A CA 1
ATOM 862 C C . TRP A 1 114 ? 9.810 -1.640 4.805 1.00 86.25 114 TRP A C 1
ATOM 864 O O . TRP A 1 114 ? 9.630 -1.802 3.600 1.00 86.25 114 TRP A O 1
ATOM 874 N N . GLY A 1 115 ? 10.527 -2.499 5.538 1.00 89.06 115 GLY A N 1
ATOM 875 C CA . GLY A 1 115 ? 11.228 -3.643 4.945 1.00 89.06 115 GLY A CA 1
ATOM 876 C C . GLY A 1 115 ? 10.302 -4.610 4.200 1.00 89.06 115 GLY A C 1
ATOM 877 O O . GLY A 1 115 ? 10.681 -5.149 3.165 1.00 89.06 115 GLY A O 1
ATOM 878 N N . ARG A 1 116 ? 9.054 -4.780 4.659 1.00 91.62 116 ARG A N 1
ATOM 879 C CA . ARG A 1 116 ? 8.088 -5.671 4.003 1.00 91.62 116 ARG A CA 1
ATOM 880 C C . ARG A 1 116 ? 7.571 -5.093 2.687 1.00 91.62 116 ARG A C 1
ATOM 882 O O . ARG A 1 116 ? 7.408 -5.844 1.730 1.00 91.62 116 ARG A O 1
ATOM 889 N N . TYR A 1 117 ? 7.358 -3.779 2.619 1.00 88.81 117 TYR A N 1
ATOM 890 C CA . TYR A 1 117 ? 7.001 -3.128 1.358 1.00 88.81 117 TYR A CA 1
ATOM 891 C C . TYR A 1 117 ? 8.125 -3.259 0.327 1.00 88.81 117 TYR A C 1
ATOM 893 O O . TYR A 1 117 ? 7.856 -3.624 -0.811 1.00 88.81 117 TYR A O 1
ATOM 901 N N . VAL A 1 118 ? 9.379 -3.023 0.731 1.00 89.62 118 VAL A N 1
ATOM 902 C CA . VAL A 1 118 ? 10.535 -3.158 -0.170 1.00 89.62 118 VAL A CA 1
ATOM 903 C C . VAL A 1 118 ? 10.668 -4.597 -0.663 1.00 89.62 118 VAL A C 1
ATOM 905 O O . VAL A 1 118 ? 10.754 -4.824 -1.866 1.00 89.62 118 VAL A O 1
ATOM 908 N N . LEU A 1 119 ? 10.614 -5.574 0.248 1.00 93.31 119 LEU A N 1
ATOM 909 C CA . LEU A 1 119 ? 10.746 -6.990 -0.094 1.00 93.31 119 LEU A CA 1
ATOM 910 C C . LEU A 1 119 ? 9.679 -7.442 -1.098 1.00 93.31 119 LEU A C 1
ATOM 912 O O . LEU A 1 119 ? 10.000 -8.072 -2.100 1.00 93.31 119 LEU A O 1
ATOM 916 N N . THR A 1 120 ? 8.413 -7.121 -0.830 1.00 92.69 120 THR A N 1
ATOM 917 C CA . THR A 1 120 ? 7.293 -7.541 -1.685 1.00 92.69 120 THR A CA 1
ATOM 918 C C . THR A 1 120 ? 7.329 -6.852 -3.044 1.00 92.69 120 THR A C 1
ATOM 920 O O . THR A 1 120 ? 7.215 -7.533 -4.060 1.00 92.69 120 THR A O 1
ATOM 923 N N . PHE A 1 121 ? 7.583 -5.543 -3.081 1.00 90.38 121 PHE A N 1
ATOM 924 C CA . PHE A 1 121 ? 7.700 -4.792 -4.327 1.00 90.38 121 PHE A CA 1
ATOM 925 C C . PHE A 1 121 ? 8.842 -5.318 -5.211 1.00 90.38 121 PHE A C 1
ATOM 927 O O . PHE A 1 121 ? 8.642 -5.562 -6.404 1.00 90.38 121 PHE A O 1
ATOM 934 N N . VAL A 1 122 ? 10.027 -5.551 -4.632 1.00 89.06 122 VAL A N 1
ATOM 935 C CA . VAL A 1 122 ? 11.186 -6.098 -5.358 1.00 89.06 122 VAL A CA 1
ATOM 936 C C . VAL A 1 122 ? 10.907 -7.521 -5.835 1.00 89.06 122 VAL A C 1
ATOM 938 O O . VAL A 1 122 ? 11.132 -7.812 -7.007 1.00 89.06 122 VAL A O 1
ATOM 941 N N . ALA A 1 123 ? 10.364 -8.391 -4.978 1.00 92.50 123 ALA A N 1
ATOM 942 C CA . ALA A 1 123 ? 10.039 -9.767 -5.349 1.00 92.50 123 ALA A CA 1
ATOM 943 C C . ALA A 1 123 ? 9.043 -9.827 -6.519 1.00 92.50 123 ALA A C 1
ATOM 945 O O . ALA A 1 123 ? 9.260 -10.577 -7.469 1.00 92.50 123 ALA A O 1
ATOM 946 N N . ILE A 1 124 ? 7.993 -8.999 -6.489 1.00 92.12 124 ILE A N 1
ATOM 947 C CA . ILE A 1 124 ? 7.010 -8.917 -7.578 1.00 92.12 124 ILE A CA 1
ATOM 948 C C . ILE A 1 124 ? 7.663 -8.375 -8.854 1.00 92.12 124 ILE A C 1
ATOM 950 O O . ILE A 1 124 ? 7.443 -8.922 -9.931 1.00 92.12 124 ILE A O 1
ATOM 954 N N . THR A 1 125 ? 8.502 -7.344 -8.749 1.00 87.50 125 THR A N 1
ATOM 955 C CA . THR A 1 125 ? 9.198 -6.768 -9.911 1.00 87.50 125 THR A CA 1
ATOM 956 C C . THR A 1 125 ? 10.118 -7.794 -10.581 1.00 87.50 125 THR A C 1
ATOM 958 O O . THR A 1 125 ? 10.091 -7.939 -11.804 1.00 87.50 125 THR A O 1
ATOM 961 N N . VAL A 1 126 ? 10.892 -8.545 -9.792 1.00 87.81 126 VAL A N 1
ATOM 962 C CA . VAL A 1 126 ? 11.777 -9.612 -10.289 1.00 87.81 126 VAL A CA 1
ATOM 963 C C . VAL A 1 126 ? 10.970 -10.747 -10.916 1.00 87.81 126 VAL A C 1
ATOM 965 O O . VAL A 1 126 ? 11.322 -11.218 -11.995 1.00 87.81 126 VAL A O 1
ATOM 968 N N . LEU A 1 127 ? 9.862 -11.151 -10.290 1.00 90.75 127 LEU A N 1
ATOM 969 C CA . LEU A 1 127 ? 8.975 -12.183 -10.826 1.00 90.75 127 LEU A CA 1
ATOM 970 C C . LEU A 1 127 ? 8.394 -11.780 -12.190 1.00 90.75 127 LEU A C 1
ATOM 972 O O . LEU A 1 127 ? 8.450 -12.561 -13.137 1.00 90.75 127 LEU A O 1
ATOM 976 N N . LEU A 1 128 ? 7.887 -10.551 -12.316 1.00 87.69 128 LEU A N 1
ATOM 977 C CA . LEU A 1 128 ? 7.365 -10.027 -13.583 1.00 87.69 128 LEU A CA 1
ATOM 978 C C . LEU A 1 128 ? 8.456 -9.937 -14.660 1.00 87.69 128 LEU A C 1
ATOM 980 O O . LEU A 1 128 ? 8.189 -10.192 -15.836 1.00 87.69 128 LEU A O 1
ATOM 984 N N . ALA A 1 129 ? 9.688 -9.599 -14.271 1.00 84.56 129 ALA A N 1
ATOM 985 C CA . ALA A 1 129 ? 10.821 -9.597 -15.186 1.00 84.56 129 ALA A CA 1
ATOM 986 C C . ALA A 1 129 ? 11.166 -11.009 -15.682 1.00 84.56 129 ALA A C 1
ATOM 988 O O . ALA A 1 129 ? 11.330 -11.203 -16.886 1.00 84.56 129 ALA A O 1
ATOM 989 N N . ALA A 1 130 ? 11.206 -11.992 -14.780 1.00 86.50 130 ALA A N 1
ATOM 990 C CA . ALA A 1 130 ? 11.467 -13.387 -15.119 1.00 86.50 130 ALA A CA 1
ATOM 991 C C . ALA A 1 130 ? 10.395 -13.966 -16.056 1.00 86.50 130 ALA A C 1
ATOM 993 O O . ALA A 1 130 ? 10.743 -14.604 -17.045 1.00 86.50 130 ALA A O 1
ATOM 994 N N . ILE A 1 131 ? 9.111 -13.687 -15.797 1.00 86.19 131 ILE A N 1
ATOM 995 C CA . ILE A 1 131 ? 8.002 -14.121 -16.664 1.00 86.19 131 ILE A CA 1
ATOM 996 C C . ILE A 1 131 ? 8.142 -13.525 -18.068 1.00 86.19 131 ILE A C 1
ATOM 998 O O . ILE A 1 131 ? 8.026 -14.246 -19.055 1.00 86.19 131 ILE A O 1
ATOM 1002 N N . GLY A 1 132 ? 8.431 -12.223 -18.168 1.00 80.94 132 GLY A N 1
ATOM 1003 C CA . GLY A 1 132 ? 8.624 -11.575 -19.467 1.00 80.94 132 GLY A CA 1
ATOM 1004 C C . GLY A 1 132 ? 9.809 -12.147 -20.249 1.00 80.94 132 GLY A C 1
ATOM 1005 O O . GLY A 1 132 ? 9.722 -12.298 -21.461 1.00 80.94 132 GLY A O 1
ATOM 1006 N N . ASN A 1 133 ? 10.895 -12.507 -19.562 1.00 81.94 133 ASN A N 1
ATOM 1007 C CA . ASN A 1 133 ? 12.061 -13.110 -20.206 1.00 81.94 133 ASN A CA 1
ATOM 1008 C C . ASN A 1 133 ? 11.801 -14.564 -20.631 1.00 81.94 133 ASN A C 1
ATOM 1010 O O . ASN A 1 133 ? 12.263 -14.968 -21.690 1.00 81.94 133 ASN A O 1
ATOM 1014 N N . ALA A 1 134 ? 11.047 -15.334 -19.839 1.00 80.56 134 ALA A N 1
ATOM 1015 C CA . ALA A 1 134 ? 10.691 -16.716 -20.163 1.00 80.56 134 ALA A CA 1
ATOM 1016 C C . ALA A 1 134 ? 9.723 -16.821 -21.353 1.00 80.56 134 ALA A C 1
ATOM 1018 O O . ALA A 1 134 ? 9.761 -17.808 -22.073 1.00 80.56 134 ALA A O 1
ATOM 1019 N N . GLY A 1 135 ? 8.871 -15.814 -21.574 1.00 72.50 135 GLY A N 1
ATOM 1020 C CA . GLY A 1 135 ? 7.984 -15.761 -22.743 1.00 72.50 135 GLY A CA 1
ATOM 1021 C C . GLY A 1 135 ? 8.674 -15.373 -24.057 1.00 72.50 135 GLY A C 1
ATOM 1022 O O . GLY A 1 135 ? 8.065 -15.511 -25.111 1.00 72.50 135 GLY A O 1
ATOM 1023 N N . ASN A 1 136 ? 9.916 -14.882 -23.996 1.00 67.06 136 ASN A N 1
ATOM 1024 C CA . ASN A 1 136 ? 10.720 -14.482 -25.156 1.00 67.06 136 ASN A CA 1
ATOM 1025 C C . ASN A 1 136 ? 11.791 -15.523 -25.550 1.00 67.06 136 ASN A C 1
ATOM 1027 O O . ASN A 1 136 ? 12.539 -15.270 -26.494 1.00 67.06 136 ASN A O 1
ATOM 1031 N N . ALA A 1 137 ? 11.902 -16.635 -24.813 1.00 56.19 137 ALA A N 1
ATOM 1032 C CA . ALA A 1 137 ? 12.833 -17.740 -25.070 1.00 56.19 137 ALA A CA 1
ATOM 1033 C C . ALA A 1 137 ? 12.136 -18.881 -25.821 1.00 56.19 137 ALA A C 1
ATOM 1035 O O . ALA A 1 137 ? 12.803 -19.496 -26.682 1.00 56.19 137 ALA A O 1
#

Solvent-accessible surface area (backbone atoms only — not comparable to full-atom values): 8325 Å² total; per-residue (Å²): 130,82,64,71,36,68,46,71,52,94,73,42,81,83,73,63,94,91,60,68,84,59,94,88,68,75,82,63,80,88,49,57,82,73,63,92,88,68,63,55,65,30,58,72,87,61,75,92,64,72,76,63,34,79,60,25,56,58,56,34,47,53,49,39,53,50,51,46,55,59,59,48,48,55,48,67,77,65,67,51,93,54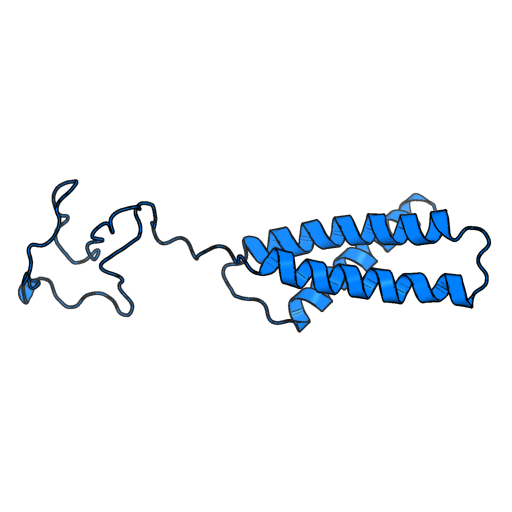,52,69,61,55,45,46,53,50,49,55,46,39,50,52,22,31,51,55,44,19,54,52,42,23,72,35,83,64,89,78,57,71,69,56,55,52,51,50,34,50,52,43,38,52,50,55,49,52,53,57,53,63,76,74,110

Mean predicted aligned error: 14.23 Å

pLDDT: mean 77.75, std 10.49, range [44.16, 93.31]

Secondary structure (DSSP, 8-state):
-PPEEE---TTSPPPPTT--PPTT----GGG-PPPTT--SEEETT--S-----TTHHHHHHHHHHHHHHHHHHHHHHHT-TTHHHHHHHHHHHHHHHHHHHHHHHHH-SSPPPHHHHHHHHHHHHHHHHHHHHHTT-

Radius of gyration: 24.86 Å; Cα contacts (8 Å, |Δi|>4): 98; chains: 1; bounding box: 59×32×65 Å

Organism: NCBI:txid2594265

Sequence (137 aa):
MADPEYNSPPNWPVPPEGWTPPEGWQPDPAWGPAPEGWEFWTQAGGATGGRPNRNAWGRTAVIAAISVAILAIFPLVGGADNLAEVIGSFAGRALVAFLITAVWAFFSRKPWGWGRYVLTFVAITVLLAAIGNAGNA

Nearest PDB structures (foldseek):
  6ho6-assembly1_A  TM=4.612E-01  e=9.349E+00  Mycobacterium tuberculosis CDC1551